Protein AF-0000000075338991 (afdb_homodimer)

pLDDT: mean 83.26, std 23.2, range [26.28, 98.94]

Foldseek 3Di:
DPPPPPPPPCLPDDWDAFPQPRDTADQWKAAPVGDIHHLVRQQVVCVVQQADPPPRHGGDNVRIGGDDDDGDDPPPPD/DPPPPPVPPCLPPDWDAFPQPRDTADQWKAALVGDIHHLVRQQVVCVVQQADPPPGHGGDNVRIGGDDDDGDDPPPPD

Sequence (156 aa):
VCESRNGAVVVGEVRFTCGICLDTMKEESSTKCGHVFCKSCIVDAIRLQGKCPTCRTRMSVRSIRRIFFPQLQPPASSVCESRNGAVVVGEVRFTCGICLDTMKEESSTKCGHVFCKSCIVDAIRLQGKCPTCRTRMSVRSIRRIFFPQLQPPASS

InterPro domains:
  IPR001841 Zinc finger, RING-type [PF13923] (18-55)
  IPR001841 Zinc finger, RING-type [PS50089] (18-56)
  IPR001841 Zinc finger, RING-type [SM00184] (18-55)
  IPR013083 Zinc finger, RING/FYVE/PHD-type [G3DSA:3.30.40.10] (9-74)
  IPR017907 Zinc finger, RING-type, conserved site [PS00518] (33-42)
  IPR049627 E3 ubiquitin-protein ligase complex SLX5-SLX8 subunit SLX8 [PTHR47094] (13-70)

Organism: Citrus sinensis (NCBI:txid2711)

Secondary structure (DSSP, 8-state):
---------------BB-TTT-SB--SEEE-TTS-EEEHHHHHHHHHHHSB-TTT--B--GGG-EE--PPPBPP----/---------------BB-TTT-SB--SEEE-TTS-EEEHHHHHHHHHHHSB-TTT--B--GGG-EE--PPPBPPP---

Nearest PDB structures (foldseek):
  7t92-assembly1_C  TM=9.887E-01  e=1.526E-05  Thermothelomyces thermophilus ATCC 42464
  6s53-assembly2_H  TM=9.258E-01  e=5.906E-06  Homo sapiens
  5din-ass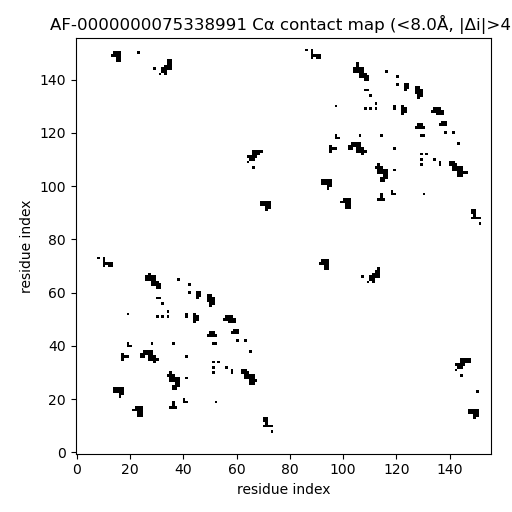embly1_A  TM=9.230E-01  e=7.763E-05  Homo sapiens
  5h7r-assembly1_D  TM=9.435E-01  e=1.429E-04  Homo sapiens
  8c6j-assembly1_u  TM=7.437E-01  e=1.432E-03  Homo sapiens

Structure (mmCIF, N/CA/C/O backbone):
data_AF-0000000075338991-model_v1
#
loop_
_entity.id
_entity.type
_entity.pdbx_description
1 polymer 'RING-type domain-containing protein'
#
loop_
_atom_site.group_PDB
_atom_site.id
_atom_site.type_symbol
_atom_site.label_atom_id
_atom_site.label_alt_id
_atom_site.label_comp_id
_atom_site.label_asym_id
_atom_site.label_entity_id
_atom_site.label_seq_id
_atom_site.pdbx_PDB_ins_code
_atom_site.Cartn_x
_atom_site.Cartn_y
_atom_site.Cartn_z
_atom_site.occupancy
_atom_site.B_iso_or_equiv
_atom_site.auth_seq_id
_atom_site.auth_comp_id
_atom_site.auth_asym_id
_atom_site.auth_atom_id
_atom_site.pdbx_PDB_model_num
ATOM 1 N N . VAL A 1 1 ? 42 10.758 11.266 1 26.56 1 VAL A N 1
ATOM 2 C CA . VAL A 1 1 ? 40.844 9.906 11 1 26.56 1 VAL A CA 1
ATOM 3 C C . VAL A 1 1 ? 39.562 10.719 11.125 1 26.56 1 VAL A C 1
ATOM 5 O O . VAL A 1 1 ? 39.281 11.266 12.188 1 26.56 1 VAL A O 1
ATOM 8 N N . CYS A 1 2 ? 39.062 11.383 10.086 1 27.31 2 CYS A N 1
ATOM 9 C CA . CYS A 1 2 ? 37.906 12.273 10.039 1 27.31 2 CYS A CA 1
ATOM 10 C C . CYS A 1 2 ? 36.656 11.562 10.531 1 27.31 2 CYS A C 1
ATOM 12 O O . CYS A 1 2 ? 36.344 10.453 10.102 1 27.31 2 CYS A O 1
ATOM 14 N N . GLU A 1 3 ? 36.281 11.617 11.828 1 26.28 3 GLU A N 1
ATOM 15 C CA . GLU A 1 3 ? 35.062 11.062 12.375 1 26.28 3 GLU A CA 1
ATOM 16 C C . GLU A 1 3 ? 33.844 11.469 11.547 1 26.28 3 GLU A C 1
ATOM 18 O O . GLU A 1 3 ? 33.562 12.664 11.398 1 26.28 3 GLU A O 1
ATOM 23 N N . SER A 1 4 ? 33.688 10.961 10.375 1 33.38 4 SER A N 1
ATOM 24 C CA . SER A 1 4 ? 32.469 11.227 9.617 1 33.38 4 SER A CA 1
ATOM 25 C C . SER A 1 4 ? 31.234 11.117 10.508 1 33.38 4 SER A C 1
ATOM 27 O O . SER A 1 4 ? 30.984 10.062 11.102 1 33.38 4 SER A O 1
ATOM 29 N N . ARG A 1 5 ? 30.906 12.156 11.227 1 30.27 5 ARG A N 1
ATOM 30 C CA . ARG A 1 5 ? 29.641 12.273 11.93 1 30.27 5 ARG A CA 1
ATOM 31 C C . ARG A 1 5 ? 28.5 11.703 11.094 1 30.27 5 ARG A C 1
ATOM 33 O O . ARG A 1 5 ? 28.328 12.062 9.93 1 30.27 5 ARG A O 1
ATOM 40 N N . ASN A 1 6 ? 28.375 10.367 10.977 1 34.28 6 ASN A N 1
ATOM 41 C CA . ASN A 1 6 ? 27.156 9.758 10.461 1 34.28 6 ASN A CA 1
ATOM 42 C C . ASN A 1 6 ? 25.922 10.586 10.805 1 34.28 6 ASN A C 1
ATOM 44 O O . ASN A 1 6 ? 25.438 10.539 11.938 1 34.28 6 ASN A O 1
ATOM 48 N N . GLY A 1 7 ? 25.906 11.852 10.586 1 34.59 7 GLY A N 1
ATOM 49 C CA . GLY A 1 7 ? 24.672 12.617 10.734 1 34.59 7 GLY A CA 1
ATOM 50 C C . GLY A 1 7 ? 23.438 11.836 10.359 1 34.59 7 GLY A C 1
ATOM 51 O O . GLY A 1 7 ? 23.328 11.344 9.234 1 34.59 7 GLY A O 1
ATOM 52 N N . ALA A 1 8 ? 22.984 11.008 11.188 1 39 8 ALA A N 1
ATOM 53 C CA . ALA A 1 8 ? 21.688 10.367 11.07 1 39 8 ALA A CA 1
ATOM 54 C C . ALA A 1 8 ? 20.672 11.281 10.375 1 39 8 ALA A C 1
ATOM 56 O O . ALA A 1 8 ? 20.344 12.344 10.898 1 39 8 ALA A O 1
ATOM 57 N N . VAL A 1 9 ? 20.875 11.625 9.125 1 40.5 9 VAL A N 1
ATOM 58 C CA . VAL A 1 9 ? 19.672 12.172 8.484 1 40.5 9 VAL A CA 1
ATOM 59 C C . VAL A 1 9 ? 18.422 11.516 9.07 1 40.5 9 VAL A C 1
ATOM 61 O O . VAL A 1 9 ? 18.266 10.297 8.977 1 40.5 9 VAL A O 1
ATOM 64 N N . VAL A 1 10 ? 18.047 11.852 10.242 1 43 10 VAL A N 1
ATOM 65 C CA . VAL A 1 10 ? 16.703 11.461 10.656 1 43 10 VAL A CA 1
ATOM 66 C C . VAL A 1 10 ? 15.75 11.562 9.469 1 43 10 VAL A C 1
ATOM 68 O O . VAL A 1 10 ? 15.5 12.648 8.953 1 43 10 VAL A O 1
ATOM 71 N N . VAL A 1 11 ? 15.93 10.789 8.477 1 49.5 11 VAL A N 1
ATOM 72 C CA . VAL A 1 11 ? 14.805 10.781 7.555 1 49.5 11 VAL A CA 1
ATOM 73 C C . VAL A 1 11 ? 13.492 10.805 8.336 1 49.5 11 VAL A C 1
ATOM 75 O O . VAL A 1 11 ? 13.25 9.94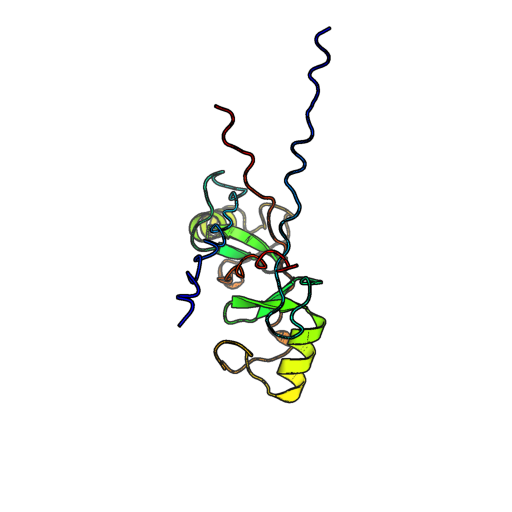5 9.188 1 49.5 11 VAL A O 1
ATOM 78 N N . GLY A 1 12 ? 13.078 11.953 8.75 1 55 12 GLY A N 1
ATOM 79 C CA . GLY A 1 12 ? 11.797 12.094 9.43 1 55 12 GLY A CA 1
ATOM 80 C C . GLY A 1 12 ? 10.742 11.125 8.922 1 55 12 GLY A C 1
ATOM 81 O O . GLY A 1 12 ? 10.812 10.672 7.777 1 55 12 GLY A O 1
ATOM 82 N N . GLU A 1 13 ? 10.266 10.273 9.82 1 64.69 13 GLU A N 1
ATOM 83 C CA . GLU A 1 13 ? 9.148 9.375 9.547 1 64.69 13 GLU A CA 1
ATOM 84 C C . GLU A 1 13 ? 7.98 10.117 8.906 1 64.69 13 GLU A C 1
ATOM 86 O O . GLU A 1 13 ? 7.555 11.156 9.406 1 64.69 13 GLU A O 1
ATOM 91 N N . VAL A 1 14 ? 7.809 9.914 7.676 1 71.56 14 VAL A N 1
ATOM 92 C CA . VAL A 1 14 ? 6.621 10.453 7.027 1 71.56 14 VAL A CA 1
ATOM 93 C C . VAL A 1 14 ? 5.367 9.852 7.656 1 71.56 14 VAL A C 1
ATOM 95 O O . VAL A 1 14 ? 5.289 8.641 7.867 1 71.56 14 VAL A O 1
ATOM 98 N N . ARG A 1 15 ? 4.598 10.781 8.164 1 80.44 15 ARG A N 1
ATOM 99 C CA . ARG A 1 15 ? 3.305 10.359 8.688 1 80.44 15 ARG A CA 1
ATOM 100 C C . ARG A 1 15 ? 2.17 10.812 7.77 1 80.44 15 ARG A C 1
ATOM 102 O O . ARG A 1 15 ? 2.201 11.914 7.227 1 80.44 15 ARG A O 1
ATOM 109 N N . PHE A 1 16 ? 1.33 9.828 7.664 1 89 16 PHE A N 1
ATOM 110 C CA . PHE A 1 16 ? 0.162 10.133 6.848 1 89 16 PHE A CA 1
ATOM 111 C C . PHE A 1 16 ? -1.09 10.242 7.711 1 89 16 PHE A C 1
ATOM 113 O O . PHE A 1 16 ? -1.159 9.648 8.789 1 89 16 PHE A O 1
ATOM 120 N N . THR A 1 17 ? -2.047 10.953 7.164 1 91 17 THR A N 1
ATOM 121 C CA . THR A 1 17 ? -3.34 11.078 7.828 1 91 17 THR A CA 1
ATOM 122 C C . THR A 1 17 ? -4.328 10.047 7.281 1 91 17 THR A C 1
ATOM 124 O O . THR A 1 17 ? -4.426 9.859 6.066 1 91 17 THR A O 1
ATOM 127 N N . CYS A 1 18 ? -4.988 9.352 8.195 1 95.69 18 CYS A N 1
ATOM 128 C CA . CYS A 1 18 ? -6.055 8.43 7.809 1 95.69 18 CYS A CA 1
ATOM 129 C C . CYS A 1 18 ? -7.305 9.195 7.391 1 95.69 18 CYS A C 1
ATOM 131 O O . CYS A 1 18 ? -7.789 10.055 8.125 1 95.69 18 CYS A O 1
ATOM 133 N N . GLY A 1 19 ? -7.883 8.828 6.293 1 95.88 19 GLY A N 1
ATOM 134 C CA . GLY A 1 19 ? -9.047 9.523 5.762 1 95.88 19 GLY A CA 1
ATOM 135 C C . GLY A 1 19 ? -10.328 9.211 6.52 1 95.88 19 GLY A C 1
ATOM 136 O O . GLY A 1 19 ? -11.375 9.789 6.242 1 95.88 19 GLY A O 1
ATOM 137 N N . ILE A 1 20 ? -10.25 8.32 7.453 1 97.19 20 ILE A N 1
ATOM 138 C CA . ILE A 1 20 ? -11.445 7.918 8.195 1 97.19 20 ILE A CA 1
ATOM 139 C C . ILE A 1 20 ? -11.414 8.531 9.594 1 97.19 20 ILE A C 1
ATOM 141 O O . ILE A 1 20 ? -12.336 9.25 9.984 1 97.19 20 ILE A O 1
ATOM 145 N N . CYS A 1 21 ? -10.375 8.328 10.32 1 97.12 21 CYS A N 1
ATOM 146 C CA . CYS A 1 21 ? -10.32 8.812 11.703 1 97.12 21 CYS A CA 1
ATOM 147 C C . CYS A 1 21 ? -9.641 10.172 11.773 1 97.12 21 CYS A C 1
ATOM 149 O O . CYS A 1 21 ? -9.711 10.852 12.797 1 97.12 21 CYS A O 1
ATOM 151 N N . LEU A 1 22 ? -8.938 10.562 10.805 1 94.19 22 LEU A N 1
ATOM 152 C CA . LEU A 1 22 ? -8.258 11.844 10.641 1 94.19 22 LEU A CA 1
ATOM 153 C C . LEU A 1 22 ? -7.102 11.977 11.625 1 94.19 22 LEU A C 1
ATOM 155 O O . LEU A 1 22 ? -6.652 13.086 11.922 1 94.19 22 LEU A O 1
ATOM 159 N N . ASP A 1 23 ? -6.594 10.859 12.094 1 94.75 23 ASP A N 1
ATOM 160 C CA . ASP A 1 23 ? -5.379 10.781 12.898 1 94.75 23 ASP A CA 1
ATOM 161 C C . ASP A 1 23 ? -4.211 10.242 12.07 1 94.75 23 ASP A C 1
ATOM 163 O O . ASP A 1 23 ? -4.371 9.922 10.891 1 94.75 23 ASP A O 1
ATOM 167 N N . THR A 1 24 ? -3.043 10.227 12.766 1 92.56 24 THR A N 1
ATOM 168 C CA . THR A 1 24 ? -1.893 9.57 12.156 1 92.56 24 THR A CA 1
ATOM 169 C C . THR A 1 24 ? -2.195 8.102 11.867 1 92.56 24 THR A C 1
ATOM 171 O O . THR A 1 24 ? -2.691 7.387 12.742 1 92.56 24 THR A O 1
ATOM 174 N N . MET A 1 25 ? -1.87 7.75 10.664 1 92.81 25 MET A N 1
ATOM 175 C CA . MET A 1 25 ? -2.211 6.398 10.227 1 92.81 25 MET A CA 1
ATOM 176 C C . MET A 1 25 ? -1.465 5.352 11.047 1 92.81 25 MET A C 1
ATOM 178 O O . MET A 1 25 ? -0.267 5.496 11.297 1 92.81 25 MET A O 1
ATOM 182 N N . LYS A 1 26 ? -2.172 4.383 11.43 1 96 26 LYS A N 1
ATOM 183 C CA . LYS A 1 26 ? -1.609 3.234 12.133 1 96 26 LYS A CA 1
ATOM 184 C C . LYS A 1 26 ? -1.864 1.938 11.375 1 96 26 LYS A C 1
ATOM 186 O O . LYS A 1 26 ? -2.945 1.744 10.812 1 96 26 LYS A O 1
ATOM 191 N N . GLU A 1 27 ? -0.848 1.147 11.43 1 97.25 27 GLU A N 1
ATOM 192 C CA . GLU A 1 27 ? -0.958 -0.123 10.719 1 97.25 27 GLU A CA 1
ATOM 193 C C . GLU A 1 27 ? -1.517 0.079 9.312 1 97.25 27 GLU A C 1
ATOM 195 O O . GLU A 1 27 ? -2.568 -0.467 8.969 1 97.25 27 GLU A O 1
ATOM 200 N N . GLU A 1 28 ? -0.805 0.782 8.469 1 96.88 28 GLU A N 1
ATOM 201 C CA . GLU A 1 28 ? -1.235 1.143 7.125 1 96.88 28 GLU A CA 1
ATOM 202 C C . GLU A 1 28 ? -1.713 -0.083 6.352 1 96.88 28 GLU A C 1
ATOM 204 O O . GLU A 1 28 ? -1.006 -1.091 6.277 1 96.88 28 GLU A O 1
ATOM 209 N N . SER A 1 29 ? -2.918 -0.013 5.863 1 98.69 29 SER A N 1
ATOM 210 C CA . SER A 1 29 ? -3.516 -1.138 5.152 1 98.69 29 SER A CA 1
ATOM 211 C C . SER A 1 29 ? -4.227 -0.676 3.887 1 98.69 29 SER A C 1
ATOM 213 O O . SER A 1 29 ? -4.902 0.356 3.889 1 98.69 29 SER A O 1
ATOM 215 N N . SER A 1 30 ? -4.023 -1.392 2.814 1 98.56 30 SER A N 1
ATOM 216 C CA . SER A 1 30 ? -4.625 -1.039 1.532 1 98.56 30 SER A CA 1
ATOM 217 C C . SER A 1 30 ? -5.84 -1.91 1.233 1 98.56 30 SER A C 1
ATOM 219 O O . SER A 1 30 ? -5.867 -3.09 1.593 1 98.56 30 SER A O 1
ATOM 221 N N . THR A 1 31 ? -6.715 -1.33 0.54 1 98.44 31 THR A N 1
ATOM 222 C CA . THR A 1 31 ? -7.836 -2.045 -0.059 1 98.44 31 THR A CA 1
ATOM 223 C C . THR A 1 31 ? -7.449 -2.619 -1.418 1 98.44 31 THR A C 1
ATOM 225 O O . THR A 1 31 ? -6.355 -2.352 -1.922 1 98.44 31 THR A O 1
ATOM 228 N N . LYS A 1 32 ? -8.359 -3.389 -1.979 1 97.81 32 LYS A N 1
ATOM 229 C CA . LYS A 1 32 ? -8.078 -3.971 -3.289 1 97.81 32 LYS A CA 1
ATOM 230 C C . LYS A 1 32 ? -7.98 -2.887 -4.359 1 97.81 32 LYS A C 1
ATOM 232 O O . LYS A 1 32 ? -7.273 -3.053 -5.355 1 97.81 32 LYS A O 1
ATOM 237 N N . CYS A 1 33 ? -8.672 -1.774 -4.121 1 98.12 33 CYS A N 1
ATOM 238 C CA . CYS A 1 33 ? -8.633 -0.665 -5.066 1 98.12 33 CYS A CA 1
ATOM 239 C C . CYS A 1 33 ? -7.387 0.192 -4.848 1 98.12 33 CYS A C 1
ATOM 241 O O . CYS A 1 33 ? -7.148 1.146 -5.59 1 98.12 33 CYS A O 1
ATOM 243 N N . GLY A 1 34 ? -6.645 -0.082 -3.818 1 98.38 34 GLY A N 1
ATOM 244 C CA . GLY A 1 34 ? -5.344 0.549 -3.645 1 98.38 34 GLY A CA 1
ATOM 245 C C . GLY A 1 34 ? -5.367 1.701 -2.658 1 98.38 34 GLY A C 1
ATOM 246 O O . GLY A 1 34 ? -4.324 2.275 -2.342 1 98.38 34 GLY A O 1
ATOM 247 N N . HIS A 1 35 ? -6.469 2.066 -2.111 1 98.12 35 HIS A N 1
ATOM 248 C CA . HIS A 1 35 ? -6.52 3.141 -1.127 1 98.12 35 HIS A CA 1
ATOM 249 C C . HIS A 1 35 ? -6.035 2.662 0.238 1 98.12 35 HIS A C 1
ATOM 251 O O . HIS A 1 35 ? -6.246 1.503 0.603 1 98.12 35 HIS A O 1
ATOM 257 N N . VAL A 1 36 ? -5.469 3.627 0.994 1 97.88 36 VAL A N 1
ATOM 258 C CA . VAL A 1 36 ? -4.781 3.221 2.217 1 97.88 36 VAL A CA 1
ATOM 259 C C . VAL A 1 36 ? -5.402 3.93 3.418 1 97.88 36 VAL A C 1
ATOM 261 O O . VAL A 1 36 ? -5.707 5.125 3.352 1 97.88 36 VAL A O 1
ATOM 264 N N . PHE A 1 37 ? -5.574 3.158 4.527 1 97.81 37 PHE A N 1
ATOM 265 C CA . PHE A 1 37 ? -6.152 3.6 5.793 1 97.81 37 PHE A CA 1
ATOM 266 C C . PHE A 1 37 ? -5.484 2.895 6.969 1 97.81 37 PHE A C 1
ATOM 268 O O . PHE A 1 37 ? -4.664 1.996 6.773 1 97.81 37 PHE A O 1
ATOM 275 N N . CYS A 1 38 ? -5.844 3.371 8.203 1 98.25 38 CYS A N 1
ATOM 276 C CA . CYS A 1 38 ? -5.59 2.486 9.336 1 98.25 38 CYS A CA 1
ATOM 277 C C . CYS A 1 38 ? -6.223 1.117 9.109 1 98.25 38 CYS A C 1
ATOM 279 O O . CYS A 1 38 ? -7.336 1.021 8.594 1 98.25 38 CYS A O 1
ATOM 281 N N . LYS A 1 39 ? -5.59 0.198 9.641 1 98.88 39 LYS A N 1
ATOM 282 C CA . LYS A 1 39 ? -6.188 -1.133 9.578 1 98.88 39 LYS A CA 1
ATOM 283 C C . LYS A 1 39 ? -7.543 -1.158 10.273 1 98.88 39 LYS A C 1
ATOM 285 O O . LYS A 1 39 ? -8.539 -1.601 9.695 1 98.88 39 LYS A O 1
ATOM 290 N N . SER A 1 40 ? -7.598 -0.664 11.469 1 98.81 40 SER A N 1
ATOM 291 C CA . SER A 1 40 ? -8.828 -0.747 12.25 1 98.81 40 SER A CA 1
ATOM 292 C C . SER A 1 40 ? -9.953 0.05 11.594 1 98.81 40 SER A C 1
ATOM 294 O O . SER A 1 40 ? -11.102 -0.394 11.562 1 98.81 40 SER A O 1
ATOM 296 N N . CYS A 1 41 ? -9.594 1.139 11.07 1 98.81 41 CYS A N 1
ATOM 297 C CA . CYS A 1 41 ? -10.594 1.988 10.43 1 98.81 41 CYS A CA 1
ATOM 298 C C . CYS A 1 41 ? -11.211 1.297 9.219 1 98.81 41 CYS A C 1
ATOM 300 O O . CYS A 1 41 ? -12.43 1.252 9.078 1 98.81 41 CYS A O 1
ATOM 302 N N . ILE A 1 42 ? -10.359 0.719 8.375 1 98.81 42 ILE A N 1
ATOM 303 C CA . ILE A 1 42 ? -10.875 0.185 7.125 1 98.81 42 ILE A CA 1
ATOM 304 C C . ILE A 1 42 ? -11.625 -1.116 7.387 1 98.81 42 ILE A C 1
ATOM 306 O O . ILE A 1 42 ? -12.633 -1.402 6.734 1 98.81 42 ILE A O 1
ATOM 310 N N . VAL A 1 43 ? -11.156 -1.826 8.281 1 98.94 43 VAL A N 1
ATOM 311 C CA . VAL A 1 43 ? -11.883 -3.041 8.641 1 98.94 43 VAL A CA 1
ATOM 312 C C . VAL A 1 43 ? -13.289 -2.684 9.109 1 98.94 43 VAL A C 1
ATOM 314 O O . VAL A 1 43 ? -14.273 -3.26 8.641 1 98.94 43 VAL A O 1
ATOM 317 N N . ASP A 1 44 ? -13.367 -1.727 9.969 1 98.88 44 ASP A N 1
ATOM 318 C CA . ASP A 1 44 ? -14.664 -1.314 10.492 1 98.88 44 ASP A CA 1
ATOM 319 C C . ASP A 1 44 ? -15.57 -0.779 9.383 1 98.88 44 ASP A C 1
ATOM 321 O O . ASP A 1 44 ? -16.75 -1.116 9.32 1 98.88 44 ASP A O 1
ATOM 325 N N . ALA A 1 45 ? -15.008 0.036 8.57 1 98.81 45 ALA A N 1
ATOM 326 C CA . ALA A 1 45 ? -15.781 0.631 7.48 1 98.81 45 ALA A CA 1
ATOM 327 C C . ALA A 1 45 ? -16.328 -0.443 6.547 1 98.81 45 ALA A C 1
ATOM 329 O O . ALA A 1 45 ? -17.5 -0.384 6.137 1 98.81 45 ALA A O 1
ATOM 330 N N . ILE A 1 46 ? -15.531 -1.428 6.207 1 98.69 46 ILE A N 1
ATOM 331 C CA . ILE A 1 46 ? -15.953 -2.467 5.273 1 98.69 46 ILE A CA 1
ATOM 332 C C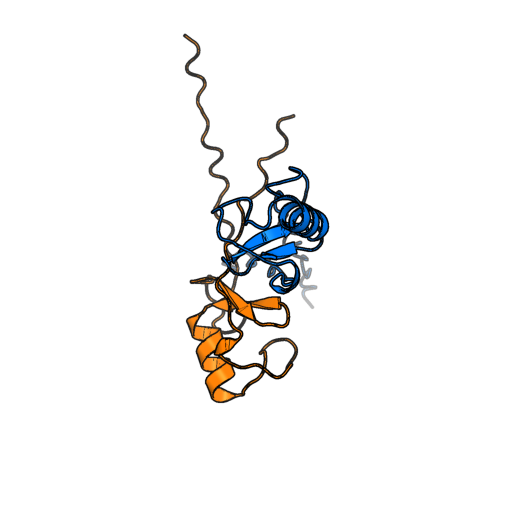 . ILE A 1 46 ? -17 -3.359 5.938 1 98.69 46 ILE A C 1
ATOM 334 O O . ILE A 1 46 ? -17.953 -3.801 5.289 1 98.69 46 ILE A O 1
ATOM 338 N N . ARG A 1 47 ? -16.75 -3.609 7.195 1 98.75 47 ARG A N 1
ATOM 339 C CA . ARG A 1 47 ? -17.75 -4.406 7.906 1 98.75 47 ARG A CA 1
ATOM 340 C C . ARG A 1 47 ? -19.109 -3.723 7.895 1 98.75 47 ARG A C 1
ATOM 342 O O . ARG A 1 47 ? -20.141 -4.387 7.777 1 98.75 47 ARG A O 1
ATOM 349 N N . LEU A 1 48 ? -19.109 -2.449 7.973 1 98.56 48 LEU A N 1
ATOM 350 C CA . LEU A 1 48 ? -20.344 -1.681 8.062 1 98.56 48 LEU A CA 1
ATOM 351 C C . LEU A 1 48 ? -20.953 -1.467 6.684 1 98.56 48 LEU A C 1
ATOM 353 O O . LEU A 1 48 ? -22.172 -1.608 6.512 1 98.56 48 LEU A O 1
ATOM 357 N N . GLN A 1 49 ? -20.172 -1.148 5.652 1 98.25 49 GLN A N 1
ATOM 358 C CA . GLN A 1 49 ? -20.719 -0.659 4.395 1 98.25 49 GLN A CA 1
ATOM 359 C C . GLN A 1 49 ? -20.344 -1.573 3.232 1 98.25 49 GLN A C 1
ATOM 361 O O . GLN A 1 49 ? -20.938 -1.494 2.152 1 98.25 49 GLN A O 1
ATOM 366 N N . GLY A 1 50 ? -19.328 -2.4 3.377 1 98.56 50 GLY A N 1
ATOM 367 C CA . GLY A 1 50 ? -18.906 -3.314 2.328 1 98.56 50 GLY A CA 1
ATOM 368 C C . GLY A 1 50 ? -18.281 -2.609 1.134 1 98.56 50 GLY A C 1
ATOM 369 O O . GLY A 1 50 ? -18.312 -3.131 0.017 1 98.56 50 GLY A O 1
ATOM 370 N N . LYS A 1 51 ? -17.797 -1.271 1.326 1 98.81 51 LYS A N 1
ATOM 371 C CA . LYS A 1 51 ? -17.25 -0.474 0.233 1 98.81 51 LYS A CA 1
ATOM 372 C C . LYS A 1 51 ? -16.016 0.303 0.685 1 98.81 51 LYS A C 1
ATOM 374 O O . LYS A 1 51 ? -15.859 0.596 1.872 1 98.81 51 LYS A O 1
ATOM 379 N N . CYS A 1 52 ? -15.18 0.581 -0.28 1 98.56 52 CYS A N 1
ATOM 380 C CA . CYS A 1 52 ? -14.07 1.499 -0.019 1 98.56 52 CYS A CA 1
ATOM 381 C C . CYS A 1 52 ? -14.594 2.891 0.321 1 98.56 52 CYS A C 1
ATOM 383 O O . CYS A 1 52 ? -15.398 3.457 -0.42 1 98.56 52 CYS A O 1
ATOM 385 N N . PRO A 1 53 ? -14.07 3.479 1.379 1 98.38 53 PRO A N 1
ATOM 386 C CA . PRO A 1 53 ? -14.547 4.805 1.78 1 98.38 53 PRO A CA 1
ATOM 387 C C . PRO A 1 53 ? -14.25 5.879 0.736 1 98.38 53 PRO A C 1
ATOM 389 O O . PRO A 1 53 ? -14.953 6.891 0.666 1 98.38 53 PRO A O 1
ATOM 392 N N . THR A 1 54 ? -13.281 5.586 -0.107 1 97.25 54 THR A N 1
ATOM 393 C CA . THR A 1 54 ? -12.805 6.625 -1.014 1 97.25 54 THR A CA 1
ATOM 394 C C . THR A 1 54 ? -13.5 6.52 -2.369 1 97.25 54 THR A C 1
ATOM 396 O O . THR A 1 54 ? -14.047 7.5 -2.871 1 97.25 54 THR A O 1
ATOM 399 N N . CYS A 1 55 ? -13.57 5.34 -2.955 1 98.19 55 CYS A N 1
ATOM 400 C CA . CYS A 1 55 ? -14.047 5.215 -4.328 1 98.19 55 CYS A CA 1
ATOM 401 C C . CYS A 1 55 ? -15.344 4.414 -4.383 1 98.19 55 CYS A C 1
ATOM 403 O O . CYS A 1 55 ? -15.953 4.273 -5.449 1 98.19 55 CYS A O 1
ATOM 405 N N . ARG A 1 56 ? -15.719 3.799 -3.381 1 98.5 56 ARG A N 1
ATOM 406 C CA . ARG A 1 56 ? -17 3.109 -3.178 1 98.5 56 ARG A CA 1
ATOM 407 C C . ARG A 1 56 ? -17 1.764 -3.895 1 98.5 56 ARG A C 1
ATOM 409 O O . ARG A 1 56 ? -18.062 1.173 -4.098 1 98.5 56 ARG A O 1
ATOM 416 N N . THR A 1 57 ? -15.891 1.325 -4.328 1 98.44 57 THR A N 1
ATOM 417 C CA . THR A 1 57 ? -15.797 -0.022 -4.883 1 98.44 57 THR A CA 1
ATOM 418 C C . THR A 1 57 ? -16.141 -1.066 -3.822 1 98.44 57 THR A C 1
ATOM 420 O O . THR A 1 57 ? -15.703 -0.952 -2.672 1 98.44 57 THR A O 1
ATOM 423 N N . ARG A 1 58 ? -16.922 -2.076 -4.191 1 98.69 58 ARG A N 1
ATOM 424 C CA . ARG A 1 58 ? -17.25 -3.154 -3.264 1 98.69 58 ARG A CA 1
ATOM 425 C C . ARG A 1 58 ? -15.984 -3.887 -2.811 1 98.69 58 ARG A C 1
ATOM 427 O O . ARG A 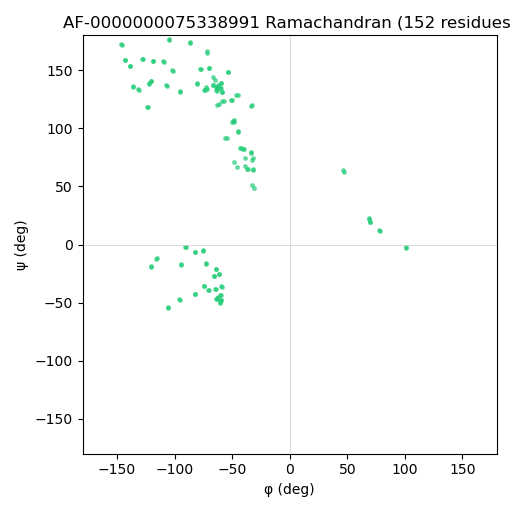1 58 ? -15.086 -4.145 -3.613 1 98.69 58 ARG A O 1
ATOM 434 N N . MET A 1 59 ? -15.961 -4.113 -1.49 1 97.38 59 MET A N 1
ATOM 435 C CA . MET A 1 59 ? -14.781 -4.75 -0.904 1 97.38 59 MET A CA 1
ATOM 436 C C . MET A 1 59 ? -15.18 -5.695 0.223 1 97.38 59 MET A C 1
ATOM 438 O O . MET A 1 59 ? -16.25 -5.555 0.807 1 97.38 59 MET A O 1
ATOM 442 N N . SER A 1 60 ? -14.281 -6.617 0.515 1 98.5 60 SER A N 1
ATOM 443 C CA . SER A 1 60 ? -14.375 -7.48 1.688 1 98.5 60 SER A CA 1
ATOM 444 C C . SER A 1 60 ? -13.18 -7.285 2.613 1 98.5 60 SER A C 1
ATOM 446 O O . SER A 1 60 ? -12.117 -6.84 2.178 1 98.5 60 SER A O 1
ATOM 448 N N . VAL A 1 61 ? -13.367 -7.641 3.838 1 98.75 61 VAL A N 1
ATOM 449 C CA . VAL A 1 61 ? -12.297 -7.52 4.812 1 98.75 61 VAL A CA 1
ATOM 450 C C . VAL A 1 61 ? -11.117 -8.398 4.398 1 98.75 61 VAL A C 1
ATOM 452 O O . VAL A 1 61 ? -9.953 -8.047 4.637 1 98.75 61 VAL A O 1
ATOM 455 N N . ARG A 1 62 ? -11.406 -9.422 3.643 1 98.31 62 ARG A N 1
ATOM 456 C CA . ARG A 1 62 ? -10.375 -10.375 3.242 1 98.31 62 ARG A CA 1
ATOM 457 C C . ARG A 1 62 ? -9.438 -9.766 2.203 1 98.31 62 ARG A C 1
ATOM 459 O O . ARG A 1 62 ? -8.344 -10.273 1.966 1 98.31 62 ARG A O 1
ATOM 466 N N . SER A 1 63 ? -9.836 -8.719 1.619 1 97.94 63 SER A N 1
ATOM 467 C CA . SER A 1 63 ? -9.047 -8.133 0.541 1 97.94 63 SER A CA 1
ATOM 468 C C . SER A 1 63 ? -8.062 -7.098 1.077 1 97.94 63 SER A C 1
ATOM 470 O O . SER A 1 63 ? -7.246 -6.562 0.325 1 97.94 63 SER A O 1
ATOM 472 N N . ILE A 1 64 ? -8.133 -6.902 2.373 1 98.62 64 ILE A N 1
ATOM 473 C CA . ILE A 1 64 ? -7.277 -5.891 2.982 1 98.62 64 ILE A CA 1
ATOM 474 C C . ILE A 1 64 ? -5.871 -6.453 3.184 1 98.62 64 ILE A C 1
ATOM 476 O O . ILE A 1 64 ? -5.711 -7.602 3.605 1 98.62 64 ILE A O 1
ATOM 480 N N . ARG A 1 65 ? -4.848 -5.527 2.865 1 98.5 65 ARG A N 1
ATOM 481 C CA . ARG A 1 65 ? -3.451 -5.922 3.014 1 98.5 65 ARG A CA 1
ATOM 482 C C . ARG A 1 65 ? -2.662 -4.859 3.771 1 98.5 65 ARG A C 1
ATOM 484 O O . ARG A 1 65 ? -2.801 -3.666 3.502 1 98.5 65 ARG A O 1
ATOM 491 N N . ARG A 1 66 ? -1.905 -5.414 4.703 1 98.44 66 ARG A N 1
ATOM 492 C CA . ARG A 1 66 ? -0.95 -4.512 5.336 1 98.44 66 ARG A CA 1
ATOM 493 C C . ARG A 1 66 ? 0.112 -4.051 4.344 1 98.44 66 ARG A C 1
ATOM 495 O O . ARG A 1 66 ? 0.603 -4.848 3.539 1 98.44 66 ARG A O 1
ATOM 502 N N . ILE A 1 67 ? 0.444 -2.748 4.398 1 97.81 67 ILE A N 1
ATOM 503 C CA . ILE A 1 67 ? 1.534 -2.262 3.562 1 97.81 67 ILE A CA 1
ATOM 504 C C . ILE A 1 67 ? 2.537 -1.492 4.418 1 97.81 67 ILE A C 1
ATOM 506 O O . ILE A 1 67 ? 2.213 -1.056 5.523 1 97.81 67 ILE A O 1
ATOM 510 N N . PHE A 1 68 ? 3.703 -1.407 3.834 1 94.12 68 PHE A N 1
ATOM 511 C CA . PHE A 1 68 ? 4.781 -0.72 4.535 1 9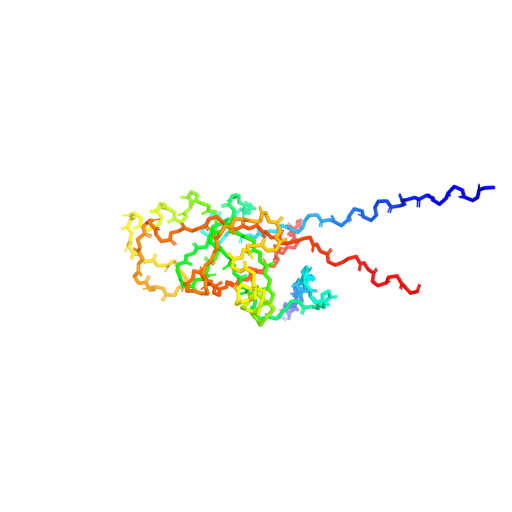4.12 68 PHE A CA 1
ATOM 512 C C . PHE A 1 68 ? 5.348 0.407 3.68 1 94.12 68 PHE A C 1
ATOM 514 O O . PHE A 1 68 ? 5.895 0.161 2.602 1 94.12 68 PHE A O 1
ATOM 521 N N . PHE A 1 69 ? 5.219 1.604 4.199 1 89.06 69 PHE A N 1
ATOM 522 C CA . PHE A 1 69 ? 5.738 2.752 3.467 1 89.06 69 PHE A CA 1
ATOM 523 C C . PHE A 1 69 ? 7.258 2.785 3.52 1 89.06 69 PHE A C 1
ATOM 525 O O . PHE A 1 69 ? 7.852 2.594 4.582 1 89.06 69 PHE A O 1
ATOM 532 N N . PRO A 1 70 ? 7.766 3.061 2.332 1 85.88 70 PRO A N 1
ATOM 533 C CA . PRO A 1 70 ? 9.227 3.139 2.326 1 85.88 70 PRO A CA 1
ATOM 534 C C . PRO A 1 70 ? 9.75 4.391 3.021 1 85.88 70 PRO A C 1
ATOM 536 O O . PRO A 1 70 ? 8.969 5.258 3.416 1 85.88 70 PRO A O 1
ATOM 539 N N . GLN A 1 71 ? 11.039 4.305 3.307 1 71.75 71 GLN A N 1
ATOM 540 C CA . GLN A 1 71 ? 11.688 5.48 3.877 1 71.75 71 GLN A CA 1
ATOM 541 C C . GLN A 1 71 ? 11.82 6.59 2.84 1 71.75 71 GLN A C 1
ATOM 543 O O . GLN A 1 71 ? 11.852 6.324 1.637 1 71.75 71 GLN A O 1
ATOM 548 N N . LEU A 1 72 ? 11.82 7.809 3.432 1 72.5 72 LEU A N 1
ATOM 549 C CA . LEU A 1 72 ? 11.984 8.969 2.557 1 72.5 72 LEU A CA 1
ATOM 550 C C . LEU A 1 72 ? 13.359 8.969 1.907 1 72.5 72 LEU A C 1
ATOM 552 O O . LEU A 1 72 ? 14.32 8.43 2.467 1 72.5 72 LEU A O 1
ATOM 556 N N . GLN A 1 73 ? 13.422 9.367 0.67 1 66.94 73 GLN A N 1
ATOM 557 C CA . GLN A 1 73 ? 14.703 9.516 -0.013 1 66.94 73 GLN A CA 1
ATOM 558 C C . GLN A 1 73 ? 15.617 10.469 0.738 1 66.94 73 GLN A C 1
ATOM 560 O O . GLN A 1 73 ? 15.203 11.562 1.124 1 66.94 73 GLN A O 1
ATOM 565 N N . PRO A 1 74 ? 16.859 10.016 1.123 1 62.66 74 PRO A N 1
ATOM 566 C CA . PRO A 1 74 ? 17.797 10.977 1.712 1 62.66 74 PRO A CA 1
ATOM 567 C C . PRO A 1 74 ? 18.125 12.133 0.772 1 62.66 74 PRO A C 1
ATOM 569 O O . PRO A 1 74 ? 18.047 11.984 -0.449 1 62.66 74 PRO A O 1
ATOM 572 N N . PRO A 1 75 ? 18.188 13.344 1.341 1 60.44 75 PRO A N 1
ATOM 573 C CA . PRO A 1 75 ? 18.578 14.453 0.463 1 60.44 75 PRO A CA 1
ATOM 574 C C . PRO A 1 75 ? 19.766 14.109 -0.421 1 60.44 75 PRO A C 1
ATOM 576 O O . PRO A 1 75 ? 20.641 13.336 -0.017 1 60.44 75 PRO A O 1
ATOM 579 N N . ALA A 1 76 ? 19.5 14.391 -1.772 1 56.78 76 ALA A N 1
ATOM 580 C CA . ALA A 1 76 ? 20.625 14.195 -2.686 1 56.78 76 ALA A CA 1
ATOM 581 C C . ALA A 1 76 ? 21.906 14.797 -2.115 1 56.78 76 ALA A C 1
ATOM 583 O O . ALA A 1 76 ? 21.891 15.906 -1.573 1 56.78 76 ALA A O 1
ATOM 584 N N . SER A 1 77 ? 22.672 13.852 -1.485 1 52.03 77 SER A N 1
ATOM 585 C CA . SER A 1 77 ? 23.953 14.484 -1.152 1 52.03 77 SER A CA 1
ATOM 586 C C . SER A 1 77 ? 24.562 15.188 -2.363 1 52.03 77 SER A C 1
ATOM 588 O O . SER A 1 77 ? 24.672 14.594 -3.439 1 52.03 77 SER A O 1
ATOM 590 N N . SER A 1 78 ? 24.531 16.516 -2.457 1 45.38 78 SER A N 1
ATOM 591 C CA . SER A 1 78 ? 25.328 17.234 -3.439 1 45.38 78 SER A CA 1
ATOM 592 C C . SER A 1 78 ? 26.766 16.734 -3.455 1 45.38 78 SER A C 1
ATOM 594 O O . SER A 1 78 ? 27.312 16.344 -2.418 1 45.38 78 SER A O 1
ATOM 596 N N . VAL B 1 1 ? -13.43 42.375 2.416 1 28.41 1 VAL B N 1
ATOM 597 C CA . VAL B 1 1 ? -13.414 41 1.879 1 28.41 1 VAL B CA 1
ATOM 598 C C . VAL B 1 1 ? -12.023 40.406 2.037 1 28.41 1 VAL B C 1
ATOM 600 O O . VAL B 1 1 ? -11.055 40.906 1.457 1 28.41 1 VAL B O 1
ATOM 603 N N . CYS B 1 2 ? -11.594 39.906 3.197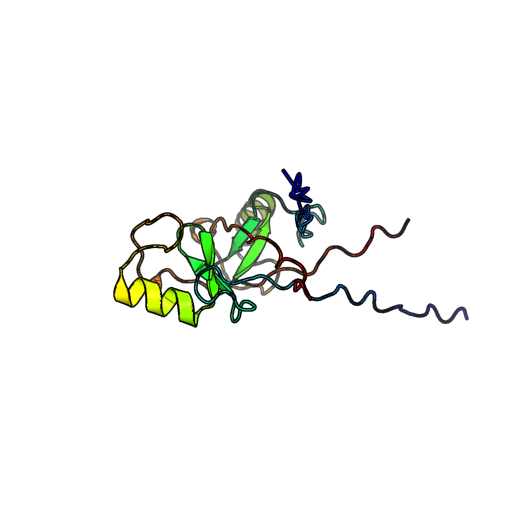 1 28.88 2 CYS B N 1
ATOM 604 C CA . CYS B 1 2 ? -10.273 39.375 3.529 1 28.88 2 CYS B CA 1
ATOM 605 C C . CYS B 1 2 ? -9.875 38.281 2.564 1 28.88 2 CYS B C 1
ATOM 607 O O . CYS B 1 2 ? -10.664 37.344 2.311 1 28.88 2 CYS B O 1
ATOM 609 N N . GLU B 1 3 ? -9.18 38.531 1.437 1 28.55 3 GLU B N 1
ATOM 610 C CA . GLU B 1 3 ? -8.625 37.531 0.541 1 28.55 3 GLU B CA 1
ATOM 611 C C . GLU B 1 3 ? -7.914 36.438 1.322 1 28.55 3 GLU B C 1
ATOM 613 O O . GLU B 1 3 ? -6.918 36.688 1.998 1 28.55 3 GLU B O 1
ATOM 618 N N . SER B 1 4 ? -8.641 35.688 2.068 1 35.22 4 SER B N 1
ATOM 619 C CA . SER B 1 4 ? -7.984 34.531 2.678 1 35.22 4 SER B CA 1
ATOM 620 C C . SER B 1 4 ? -7.055 33.812 1.689 1 35.22 4 SER B C 1
ATOM 622 O O . SER B 1 4 ? -7.484 33.406 0.61 1 35.22 4 SER B O 1
ATOM 624 N N . ARG B 1 5 ? -5.84 34.312 1.541 1 31.28 5 ARG B N 1
ATOM 625 C CA . ARG B 1 5 ? -4.766 33.625 0.829 1 31.28 5 ARG B CA 1
ATOM 626 C C . ARG B 1 5 ? -4.785 32.125 1.114 1 31.28 5 ARG B C 1
ATOM 628 O O . ARG B 1 5 ? -4.695 31.719 2.27 1 31.28 5 ARG B O 1
ATOM 635 N N . ASN B 1 6 ? -5.816 31.406 0.64 1 35.84 6 ASN B N 1
ATOM 636 C CA . ASN B 1 6 ? -5.699 29.953 0.605 1 35.84 6 ASN B CA 1
ATOM 637 C C . ASN B 1 6 ? -4.262 29.516 0.355 1 35.84 6 ASN B C 1
ATOM 639 O O . ASN B 1 6 ? -3.781 29.547 -0.779 1 35.84 6 ASN B O 1
ATOM 643 N N . GLY B 1 7 ? -3.318 30 1.086 1 35.59 7 GLY B N 1
ATOM 644 C CA . GLY B 1 7 ? -1.973 29.453 1.006 1 35.59 7 GLY B CA 1
ATOM 645 C C . GLY B 1 7 ? -1.95 27.953 0.737 1 35.59 7 GLY B C 1
ATOM 646 O O . GLY B 1 7 ? -2.52 27.172 1.501 1 35.59 7 GLY B O 1
ATOM 647 N N . ALA B 1 8 ? -2.131 27.562 -0.437 1 40.41 8 ALA B N 1
ATOM 648 C CA . ALA B 1 8 ? -1.906 26.188 -0.892 1 40.41 8 ALA B CA 1
ATOM 649 C C . ALA B 1 8 ? -0.767 25.531 -0.118 1 40.41 8 ALA B C 1
ATOM 651 O O . ALA B 1 8 ? 0.382 25.969 -0.2 1 40.41 8 ALA B O 1
ATOM 652 N N . VAL B 1 9 ? -0.898 25.312 1.172 1 41.81 9 VAL B N 1
ATOM 653 C CA . VAL B 1 9 ? 0.089 24.375 1.698 1 41.81 9 VAL B CA 1
ATOM 654 C C . VAL B 1 9 ? 0.433 23.328 0.633 1 41.81 9 VAL B C 1
ATOM 656 O O . VAL B 1 9 ? -0.438 22.578 0.181 1 41.81 9 VAL B O 1
ATOM 659 N N . VAL B 1 10 ? 1.157 23.719 -0.362 1 43.75 10 VAL B N 1
ATOM 660 C CA . VAL B 1 10 ? 1.74 22.672 -1.191 1 43.75 10 VAL B CA 1
ATOM 661 C C . VAL B 1 10 ? 2.143 21.484 -0.319 1 43.75 10 VAL B C 1
ATOM 663 O O . VAL B 1 10 ? 3.033 21.594 0.526 1 43.75 10 VAL B O 1
ATOM 666 N N . VAL B 1 11 ? 1.221 20.812 0.306 1 49.41 11 VAL B N 1
ATOM 667 C CA . VAL B 1 11 ? 1.718 19.562 0.857 1 49.41 11 VAL B CA 1
ATOM 668 C C . VAL B 1 11 ? 2.662 18.891 -0.141 1 49.41 11 VAL B C 1
ATOM 670 O O . VAL B 1 11 ? 2.283 18.625 -1.283 1 49.41 11 VAL B O 1
ATOM 673 N N . GLY B 1 12 ? 3.885 19.328 -0.152 1 54.78 12 GLY B N 1
ATOM 674 C CA . GLY B 1 12 ? 4.879 18.688 -1.006 1 54.78 12 GLY B CA 1
ATOM 675 C C . GLY B 1 12 ? 4.645 17.203 -1.188 1 54.78 12 GLY B C 1
ATOM 676 O O . GLY B 1 12 ? 4.027 16.547 -0.34 1 54.78 12 GLY B O 1
ATOM 677 N N . GLU B 1 13 ? 4.449 16.781 -2.449 1 64.19 13 GLU B N 1
ATOM 678 C CA . GLU B 1 13 ? 4.359 15.375 -2.818 1 64.19 13 GLU B CA 1
ATOM 679 C C . GLU B 1 13 ? 5.5 14.57 -2.207 1 64.19 13 GLU B C 1
ATOM 681 O O . GLU B 1 13 ? 6.668 14.953 -2.32 1 64.19 13 GLU B O 1
ATOM 686 N N . VAL B 1 14 ? 5.168 13.82 -1.26 1 71.38 14 VAL B N 1
ATOM 687 C CA . VAL B 1 14 ? 6.164 12.898 -0.726 1 71.38 14 VAL B CA 1
ATOM 688 C C . VAL B 1 14 ? 6.578 11.898 -1.806 1 71.38 14 VAL B C 1
ATOM 690 O O . VAL B 1 14 ? 5.73 11.336 -2.5 1 71.38 14 VAL B O 1
ATOM 693 N N . ARG B 1 15 ? 7.855 11.977 -2.057 1 80.12 15 ARG B N 1
ATOM 694 C CA . ARG B 1 15 ? 8.406 11 -2.986 1 80.12 15 ARG B CA 1
ATOM 695 C C . ARG B 1 15 ? 9.234 9.945 -2.25 1 80.12 15 ARG B C 1
ATOM 697 O O . ARG B 1 15 ? 9.969 10.273 -1.315 1 80.12 15 ARG B O 1
ATOM 704 N N . PHE B 1 16 ? 8.953 8.789 -2.73 1 88.75 16 PHE B N 1
ATOM 705 C CA . PHE B 1 16 ? 9.719 7.691 -2.146 1 88.75 16 PHE B CA 1
ATOM 706 C C . PHE B 1 16 ? 10.711 7.129 -3.154 1 88.75 16 PHE B C 1
ATOM 708 O O . PHE B 1 16 ? 10.5 7.23 -4.363 1 88.75 16 PHE B O 1
ATOM 715 N N . THR B 1 17 ? 11.742 6.477 -2.615 1 90.88 17 THR B N 1
ATOM 716 C CA . THR B 1 17 ? 12.734 5.809 -3.449 1 90.88 17 THR B CA 1
ATOM 717 C C . THR B 1 17 ? 12.391 4.332 -3.617 1 90.88 17 THR B C 1
ATOM 719 O O . THR B 1 17 ? 12.047 3.654 -2.645 1 90.88 17 THR B O 1
ATOM 722 N N . CYS B 1 18 ? 12.445 3.883 -4.848 1 95.56 18 CYS B N 1
ATOM 723 C CA . CYS B 1 18 ? 12.266 2.463 -5.129 1 95.56 18 CYS B CA 1
ATOM 724 C C . CYS B 1 18 ? 13.5 1.67 -4.727 1 95.56 18 CYS B C 1
ATOM 726 O O . CYS B 1 18 ? 14.617 2.008 -5.121 1 95.56 18 CYS B O 1
ATOM 728 N N . GLY B 1 19 ? 13.312 0.59 -4.043 1 95.75 19 GLY B N 1
ATOM 729 C CA . GLY B 1 19 ? 14.414 -0.218 -3.549 1 95.75 19 GLY B CA 1
ATOM 730 C C . GLY B 1 19 ? 15.086 -1.038 -4.637 1 95.75 19 GLY B C 1
ATOM 731 O O . GLY B 1 19 ? 16.094 -1.709 -4.383 1 95.75 19 GLY B O 1
ATOM 732 N N . ILE B 1 20 ? 14.555 -1.01 -5.824 1 97.06 20 ILE B N 1
ATOM 733 C CA . ILE B 1 20 ? 15.102 -1.815 -6.906 1 97.06 20 ILE B CA 1
ATOM 734 C C . ILE B 1 20 ? 15.867 -0.92 -7.879 1 97.06 20 ILE B C 1
ATOM 736 O O . ILE B 1 20 ? 17.047 -1.14 -8.133 1 97.06 20 ILE B O 1
ATOM 740 N N . CYS B 1 21 ? 15.25 0.098 -8.383 1 97.12 21 CYS B N 1
ATOM 741 C CA . CYS B 1 21 ? 15.891 0.942 -9.391 1 97.12 21 CYS B CA 1
ATOM 742 C C . CYS B 1 21 ? 16.562 2.143 -8.734 1 97.12 21 CYS B C 1
ATOM 744 O O . CYS B 1 21 ? 17.359 2.838 -9.375 1 97.12 21 CYS B O 1
ATOM 746 N N . LEU B 1 22 ? 16.25 2.461 -7.559 1 94.25 22 LEU B N 1
ATOM 747 C CA . LEU B 1 22 ? 16.828 3.518 -6.73 1 94.25 22 LEU B CA 1
ATOM 748 C C . LEU B 1 22 ? 16.453 4.895 -7.277 1 94.25 22 LEU B C 1
ATOM 750 O O . LEU B 1 22 ? 17.125 5.887 -6.969 1 94.25 22 LEU B O 1
ATOM 754 N N . ASP B 1 23 ? 15.383 4.949 -8.047 1 94.81 23 ASP B N 1
ATOM 755 C CA . ASP B 1 23 ? 14.781 6.199 -8.5 1 94.81 23 ASP B CA 1
ATOM 756 C C . ASP B 1 23 ? 13.5 6.508 -7.734 1 94.81 23 ASP B C 1
ATOM 758 O O . ASP B 1 23 ? 13.102 5.742 -6.852 1 94.81 23 ASP B O 1
ATOM 762 N N . THR B 1 24 ? 12.961 7.707 -8.078 1 92.44 24 THR B N 1
ATOM 763 C CA . THR B 1 24 ? 11.641 8.039 -7.551 1 92.44 24 THR B CA 1
ATOM 764 C C . THR B 1 24 ? 10.609 6.996 -7.984 1 92.44 24 THR B C 1
ATOM 766 O O . THR B 1 24 ? 10.531 6.641 -9.164 1 92.44 24 THR B O 1
ATOM 769 N N . MET B 1 25 ? 9.883 6.578 -6.996 1 92.88 25 MET B N 1
ATOM 770 C CA . MET B 1 25 ? 8.93 5.5 -7.246 1 92.88 25 MET B CA 1
ATOM 771 C C . MET B 1 25 ? 7.863 5.934 -8.242 1 92.88 25 MET B C 1
ATOM 773 O O . MET B 1 25 ? 7.332 7.043 -8.148 1 92.88 25 MET B O 1
ATOM 777 N N . LYS B 1 26 ? 7.605 5.086 -9.148 1 95.94 26 LYS B N 1
ATOM 778 C CA . LYS B 1 26 ? 6.539 5.285 -10.125 1 95.94 26 LYS B CA 1
ATOM 779 C C . LYS B 1 26 ? 5.512 4.16 -10.055 1 95.94 26 LYS B C 1
ATOM 781 O O . LYS B 1 26 ? 5.871 2.992 -9.891 1 95.94 26 LYS B O 1
ATOM 786 N N . GLU B 1 27 ? 4.309 4.598 -10.195 1 97.25 27 GLU B N 1
ATOM 787 C CA . GLU B 1 27 ? 3.227 3.621 -10.125 1 97.25 27 GLU B CA 1
ATOM 788 C C . GLU B 1 27 ? 3.4 2.691 -8.922 1 97.25 27 GLU B C 1
ATOM 790 O O . GLU B 1 27 ? 3.508 1.475 -9.086 1 97.25 27 GLU B O 1
ATOM 795 N N . GLU B 1 28 ? 3.369 3.217 -7.73 1 96.88 28 GLU B N 1
ATOM 796 C CA . GLU B 1 28 ? 3.609 2.484 -6.492 1 96.88 28 GLU B CA 1
ATOM 797 C C . GLU B 1 28 ? 2.762 1.218 -6.426 1 96.88 28 GLU B C 1
ATOM 799 O O . GLU B 1 28 ? 1.546 1.268 -6.617 1 96.88 28 GLU B O 1
ATOM 804 N N . SER B 1 29 ? 3.41 0.115 -6.238 1 98.69 29 SER B N 1
ATOM 805 C CA . SER B 1 29 ? 2.729 -1.174 -6.211 1 98.69 29 SER B CA 1
ATOM 806 C C . SER B 1 29 ? 3.23 -2.043 -5.062 1 98.69 29 SER B C 1
ATOM 808 O O . SER B 1 29 ? 4.43 -2.084 -4.789 1 98.69 29 SER B O 1
ATOM 810 N N . SER B 1 30 ? 2.322 -2.668 -4.379 1 98.56 30 SER B N 1
ATOM 811 C CA . SER B 1 30 ? 2.672 -3.51 -3.238 1 98.56 30 SER B CA 1
ATOM 812 C C . SER B 1 30 ? 2.639 -4.988 -3.613 1 98.56 30 SER B C 1
ATOM 814 O O . SER B 1 30 ? 1.812 -5.41 -4.422 1 98.56 30 SER B O 1
ATOM 816 N N . THR B 1 31 ? 3.455 -5.688 -2.955 1 98.44 31 THR B N 1
ATOM 817 C CA . THR B 1 31 ? 3.424 -7.145 -2.979 1 98.44 31 THR B CA 1
ATOM 818 C C . THR B 1 31 ? 2.457 -7.684 -1.927 1 98.44 31 THR B C 1
ATOM 820 O O . THR B 1 31 ? 1.925 -6.918 -1.117 1 98.44 31 THR B O 1
ATOM 823 N N . LYS B 1 32 ? 2.258 -8.977 -1.954 1 97.88 32 LYS B N 1
ATOM 824 C CA . LYS B 1 32 ? 1.354 -9.578 -0.98 1 97.88 32 LYS B CA 1
ATOM 825 C C . LYS B 1 32 ? 1.907 -9.453 0.437 1 97.88 32 LYS B C 1
ATOM 827 O O . LYS B 1 32 ? 1.144 -9.391 1.403 1 97.88 32 LYS B O 1
ATOM 832 N N . CYS B 1 33 ? 3.227 -9.375 0.532 1 98.12 33 CYS B N 1
ATOM 833 C CA . CYS B 1 33 ? 3.863 -9.227 1.836 1 98.12 33 CYS B CA 1
ATOM 834 C C . CYS B 1 33 ? 3.85 -7.766 2.287 1 98.12 33 CYS B C 1
ATOM 836 O O . CYS B 1 33 ? 4.285 -7.453 3.395 1 98.12 33 CYS B O 1
ATOM 838 N N . GLY B 1 34 ? 3.428 -6.898 1.43 1 98.38 34 GLY B N 1
ATOM 839 C CA . GLY B 1 34 ? 3.195 -5.52 1.834 1 98.38 34 GLY B CA 1
ATOM 840 C C . GLY B 1 34 ? 4.324 -4.586 1.44 1 98.38 34 GLY B C 1
ATOM 841 O O . GLY B 1 34 ? 4.23 -3.375 1.646 1 98.38 34 GLY B O 1
ATOM 842 N N . HIS B 1 35 ? 5.371 -5.023 0.846 1 98.06 35 HIS B N 1
ATOM 843 C CA . HIS B 1 35 ? 6.453 -4.148 0.413 1 98.06 35 HIS B CA 1
ATOM 844 C C . HIS B 1 35 ? 6.09 -3.422 -0.877 1 98.06 35 HIS B C 1
ATOM 846 O O . HIS B 1 35 ? 5.395 -3.975 -1.731 1 98.06 35 HIS B O 1
ATOM 852 N N . VAL B 1 36 ? 6.684 -2.215 -1.008 1 97.88 36 VAL B N 1
ATOM 853 C CA . VAL B 1 36 ? 6.23 -1.356 -2.098 1 97.88 36 VAL B CA 1
ATOM 854 C C . VAL B 1 36 ? 7.41 -1.001 -3 1 97.88 36 VAL B C 1
ATOM 856 O O . VAL B 1 36 ? 8.508 -0.709 -2.514 1 97.88 36 VAL B O 1
ATOM 859 N N . PHE B 1 37 ? 7.148 -1.012 -4.348 1 97.75 37 PHE B N 1
ATOM 860 C CA . PHE B 1 37 ? 8.109 -0.722 -5.406 1 97.75 37 PHE B CA 1
ATOM 861 C C . PHE B 1 37 ? 7.422 -0.042 -6.586 1 97.75 37 PHE B C 1
ATOM 863 O O . PHE B 1 37 ? 6.199 0.092 -6.605 1 97.75 37 PHE B O 1
ATOM 870 N N . CYS B 1 38 ? 8.289 0.415 -7.547 1 98.19 38 CYS B N 1
ATOM 871 C CA . CYS B 1 38 ? 7.699 0.674 -8.859 1 98.19 38 CYS B CA 1
ATOM 872 C C . CYS B 1 38 ? 6.953 -0.552 -9.375 1 98.19 38 CYS B C 1
ATOM 874 O O . CYS B 1 38 ? 7.418 -1.681 -9.203 1 98.19 38 CYS B O 1
ATOM 876 N N . LYS B 1 39 ? 5.977 -0.272 -10.078 1 98.88 39 LYS B N 1
ATOM 877 C CA . LYS B 1 39 ? 5.277 -1.386 -10.711 1 98.88 39 LYS B CA 1
ATOM 878 C C . LYS B 1 39 ? 6.203 -2.162 -11.641 1 98.88 39 LYS B C 1
ATOM 880 O O . LYS B 1 39 ? 6.312 -3.385 -11.539 1 98.88 39 LYS B O 1
ATOM 885 N N . SER B 1 40 ? 6.887 -1.465 -12.5 1 98.81 40 SER B N 1
ATOM 886 C CA . SER B 1 40 ? 7.711 -2.141 -13.492 1 98.81 40 SER B CA 1
ATOM 887 C C . SER B 1 40 ? 8.852 -2.914 -12.836 1 98.81 40 SER B C 1
ATOM 889 O O . SER B 1 40 ? 9.172 -4.031 -13.25 1 98.81 40 SER B O 1
ATOM 891 N N . CYS B 1 41 ? 9.383 -2.342 -11.852 1 98.75 41 CYS B N 1
ATOM 892 C CA . CYS B 1 41 ? 10.484 -2.99 -11.164 1 98.75 41 CYS B CA 1
ATOM 893 C C . CYS B 1 41 ? 10.039 -4.301 -10.523 1 98.75 41 CYS B C 1
ATOM 895 O O . CYS B 1 41 ? 10.695 -5.332 -10.695 1 98.75 41 CYS B O 1
ATOM 897 N N . ILE B 1 42 ? 8.906 -4.262 -9.828 1 98.81 42 ILE B N 1
ATOM 898 C CA . ILE B 1 42 ? 8.516 -5.441 -9.055 1 98.81 42 ILE B CA 1
ATOM 899 C C . ILE B 1 42 ? 8 -6.523 -10 1 98.81 42 ILE B C 1
ATOM 901 O O . ILE B 1 42 ? 8.219 -7.715 -9.773 1 98.81 42 ILE B O 1
ATOM 905 N N . VAL B 1 43 ? 7.367 -6.117 -10.984 1 98.94 43 VAL B N 1
ATOM 906 C CA . VAL B 1 43 ? 6.922 -7.094 -11.977 1 98.94 43 VAL B CA 1
ATOM 907 C C . VAL B 1 43 ? 8.125 -7.828 -12.555 1 98.94 43 VAL B C 1
ATOM 909 O O . VAL B 1 43 ? 8.148 -9.062 -12.602 1 98.94 43 VAL B O 1
ATOM 912 N N . ASP B 1 44 ? 9.102 -7.098 -12.93 1 98.88 44 ASP B N 1
ATOM 913 C CA . ASP B 1 44 ? 10.305 -7.695 -13.523 1 98.88 44 ASP B CA 1
ATOM 914 C C . ASP B 1 44 ? 11.008 -8.609 -12.523 1 98.88 44 ASP B C 1
ATOM 916 O O . ASP B 1 44 ? 11.43 -9.711 -12.875 1 98.88 44 ASP B O 1
ATOM 920 N N . ALA B 1 45 ? 11.141 -8.117 -11.336 1 98.81 45 ALA B N 1
ATOM 921 C CA . ALA B 1 45 ? 11.812 -8.898 -10.297 1 98.81 45 ALA B CA 1
ATOM 922 C C . ALA B 1 45 ? 11.094 -10.219 -10.047 1 98.81 45 ALA B C 1
ATOM 924 O O . ALA B 1 45 ? 11.734 -11.266 -9.922 1 98.81 45 ALA B O 1
ATOM 925 N N . ILE B 1 46 ? 9.781 -10.219 -9.984 1 98.69 46 ILE B N 1
ATOM 926 C CA . ILE B 1 46 ? 9.016 -11.422 -9.688 1 98.69 46 ILE B CA 1
ATOM 927 C C . ILE B 1 46 ? 9.07 -12.375 -10.883 1 98.69 46 ILE B C 1
ATOM 929 O O . ILE B 1 46 ? 9.133 -13.594 -10.703 1 98.69 46 ILE B O 1
ATOM 933 N N . ARG B 1 47 ? 9 -11.758 -12.039 1 98.75 47 ARG B N 1
ATOM 934 C CA . ARG B 1 47 ? 9.117 -12.609 -13.227 1 98.75 47 ARG B CA 1
ATOM 935 C C . ARG B 1 47 ? 10.445 -13.359 -13.234 1 98.75 47 ARG B C 1
ATOM 937 O O . ARG B 1 47 ? 10.508 -14.516 -13.641 1 98.75 47 ARG B O 1
ATOM 944 N N . LEU B 1 48 ? 11.453 -12.742 -12.781 1 98.56 48 LEU B N 1
ATOM 945 C CA . LEU B 1 48 ? 12.797 -13.305 -12.82 1 98.56 48 LEU B CA 1
ATOM 946 C C . LEU B 1 48 ? 13.023 -14.258 -11.648 1 98.56 48 LEU B C 1
ATOM 948 O O . LEU B 1 48 ? 13.586 -15.344 -11.82 1 98.56 48 LEU B O 1
ATOM 952 N N . GLN B 1 49 ? 12.586 -13.922 -10.414 1 98.31 49 GLN B N 1
ATOM 953 C CA . GLN B 1 49 ? 13.023 -14.648 -9.227 1 98.31 49 GLN B CA 1
ATOM 954 C C . GLN B 1 49 ? 11.828 -15.266 -8.492 1 98.31 49 GLN B C 1
ATOM 956 O O . GLN B 1 49 ? 12.008 -16.141 -7.648 1 98.31 49 GLN B O 1
ATOM 961 N N . GLY B 1 50 ? 10.617 -14.789 -8.742 1 98.56 50 GLY B N 1
ATOM 962 C CA . GLY B 1 50 ? 9.43 -15.336 -8.102 1 98.56 50 GLY B CA 1
ATOM 963 C C . GLY B 1 50 ? 9.359 -15.023 -6.621 1 98.56 50 GLY B C 1
ATOM 964 O O . GLY B 1 50 ? 8.719 -15.758 -5.859 1 98.56 50 GLY B O 1
ATOM 965 N N . LYS B 1 51 ? 10.156 -13.945 -6.129 1 98.81 51 LYS B N 1
ATOM 966 C CA . LYS B 1 51 ? 10.211 -13.609 -4.711 1 98.81 51 LYS B CA 1
ATOM 967 C C . LYS B 1 51 ? 10.195 -12.094 -4.508 1 98.81 51 LYS B C 1
ATOM 969 O O . LYS B 1 51 ? 10.594 -11.336 -5.398 1 98.81 51 LYS B O 1
ATOM 974 N N . CYS B 1 52 ? 9.703 -11.711 -3.348 1 98.56 52 CYS B N 1
ATOM 975 C CA . CYS B 1 52 ? 9.836 -10.312 -2.947 1 98.56 52 CYS B CA 1
ATOM 976 C C . CYS B 1 52 ? 11.297 -9.93 -2.785 1 98.56 52 CYS B C 1
ATOM 978 O O . CYS B 1 52 ? 12.047 -10.609 -2.08 1 98.56 52 CYS B O 1
ATOM 980 N N . PRO B 1 53 ? 11.695 -8.805 -3.359 1 98.38 53 PRO B N 1
ATOM 981 C CA . PRO B 1 53 ? 13.094 -8.383 -3.268 1 98.38 53 PRO B CA 1
ATOM 982 C C . PRO B 1 53 ? 13.531 -8.086 -1.836 1 98.38 53 PRO B C 1
ATOM 984 O O . PRO B 1 53 ? 14.711 -8.195 -1.512 1 98.38 53 PRO B O 1
ATOM 987 N N . THR B 1 54 ? 12.555 -7.824 -0.99 1 97.19 54 THR B N 1
ATOM 988 C CA . THR B 1 54 ? 12.891 -7.348 0.347 1 97.19 54 THR B CA 1
ATOM 989 C C . THR B 1 54 ? 12.906 -8.508 1.343 1 97.19 54 THR B C 1
ATOM 991 O O . THR B 1 54 ? 13.891 -8.695 2.062 1 97.19 54 THR B O 1
ATOM 994 N N . CYS B 1 55 ? 11.914 -9.359 1.354 1 98.19 55 CYS B N 1
ATOM 995 C CA . CYS B 1 55 ? 11.789 -10.359 2.406 1 98.19 55 CYS B CA 1
ATOM 996 C C . CYS B 1 55 ? 11.914 -11.766 1.834 1 98.19 55 CYS B C 1
ATOM 998 O O . CYS B 1 55 ? 11.922 -12.75 2.58 1 98.19 55 CYS B O 1
ATOM 1000 N N . ARG B 1 56 ? 11.867 -11.938 0.6 1 98.5 56 ARG B N 1
ATOM 1001 C CA . ARG B 1 56 ? 12.117 -13.172 -0.146 1 98.5 56 ARG B CA 1
ATOM 1002 C C . ARG B 1 56 ? 10.922 -14.109 -0.079 1 98.5 56 ARG B C 1
ATOM 1004 O O . ARG B 1 56 ? 11.031 -15.297 -0.387 1 98.5 56 ARG B O 1
ATOM 1011 N N . THR B 1 57 ? 9.828 -13.641 0.377 1 98.44 57 THR B N 1
ATOM 1012 C CA . THR B 1 57 ? 8.602 -14.43 0.325 1 98.44 57 THR B CA 1
ATOM 1013 C C . THR B 1 57 ? 8.211 -14.734 -1.119 1 98.44 57 THR B C 1
ATOM 1015 O O . THR B 1 57 ? 8.305 -13.867 -1.987 1 98.44 57 THR B O 1
ATOM 1018 N N . ARG B 1 58 ? 7.816 -15.953 -1.402 1 98.69 58 ARG B N 1
ATOM 1019 C CA . ARG B 1 58 ? 7.367 -16.328 -2.74 1 98.69 58 ARG B CA 1
ATOM 1020 C C . ARG B 1 58 ? 6.16 -15.492 -3.162 1 98.69 58 ARG B C 1
ATOM 1022 O O . ARG B 1 58 ? 5.258 -15.25 -2.361 1 98.69 58 ARG B O 1
ATOM 1029 N N . MET B 1 59 ? 6.254 -15.023 -4.402 1 97.44 59 MET B N 1
ATOM 1030 C CA . MET B 1 59 ? 5.203 -14.156 -4.922 1 97.44 59 MET B CA 1
ATOM 1031 C C . MET B 1 59 ? 4.938 -14.438 -6.398 1 97.44 59 MET B C 1
ATOM 1033 O O . MET B 1 59 ? 5.809 -14.953 -7.098 1 97.44 59 MET B O 1
ATOM 1037 N N . SER B 1 60 ? 3.758 -14.055 -6.84 1 98.5 60 SER B N 1
ATOM 1038 C CA . SER B 1 60 ? 3.393 -14.039 -8.25 1 98.5 60 SER B CA 1
ATOM 1039 C C . SER B 1 60 ? 3.045 -12.625 -8.719 1 98.5 60 SER B C 1
ATOM 1041 O O . SER B 1 60 ? 2.67 -11.773 -7.906 1 98.5 60 SER B O 1
ATOM 1043 N N . VAL B 1 61 ? 3.146 -12.438 -9.984 1 98.75 61 VAL B N 1
ATOM 1044 C CA . VAL B 1 61 ? 2.824 -11.133 -10.555 1 98.75 61 VAL B CA 1
ATOM 1045 C C . VAL B 1 61 ? 1.359 -10.797 -10.289 1 98.75 61 VAL B C 1
ATOM 1047 O O . VAL B 1 61 ? 1.009 -9.633 -10.086 1 98.75 61 VAL B O 1
ATOM 1050 N N . ARG B 1 62 ? 0.567 -11.836 -10.109 1 98.31 62 ARG B N 1
ATOM 1051 C CA . ARG B 1 62 ? -0.866 -11.641 -9.914 1 98.31 62 ARG B CA 1
ATOM 1052 C C . ARG B 1 62 ? -1.157 -11.062 -8.539 1 98.31 62 ARG B C 1
ATOM 1054 O O . ARG B 1 62 ? -2.246 -10.531 -8.297 1 98.31 62 ARG B O 1
ATOM 1061 N N . SER B 1 63 ? -0.241 -11.133 -7.68 1 97.94 63 SER B N 1
ATOM 1062 C CA . SER B 1 63 ? -0.473 -10.695 -6.309 1 97.94 63 SER B CA 1
ATOM 1063 C C . SER B 1 63 ? -0.126 -9.219 -6.129 1 97.94 63 SER B C 1
ATOM 1065 O O . SER B 1 63 ? -0.352 -8.648 -5.062 1 97.94 63 SER B O 1
ATOM 1067 N N . ILE B 1 64 ? 0.342 -8.648 -7.207 1 98.62 64 ILE B N 1
ATOM 1068 C CA . ILE B 1 64 ? 0.765 -7.25 -7.133 1 98.62 64 ILE B CA 1
ATOM 1069 C C . ILE B 1 64 ? -0.454 -6.336 -7.227 1 98.62 64 ILE B C 1
ATOM 1071 O O . ILE B 1 64 ? -1.352 -6.566 -8.039 1 98.62 64 ILE B O 1
ATOM 1075 N N . ARG B 1 65 ? -0.404 -5.254 -6.32 1 98.44 65 ARG B N 1
ATOM 1076 C CA . ARG B 1 65 ? -1.499 -4.289 -6.293 1 98.44 65 ARG B CA 1
ATOM 1077 C C . ARG B 1 65 ? -0.971 -2.859 -6.344 1 98.44 65 ARG B C 1
ATOM 1079 O O . ARG B 1 65 ? -0.027 -2.516 -5.633 1 98.44 65 ARG B O 1
ATOM 1086 N N . ARG B 1 66 ? -1.636 -2.148 -7.238 1 98.44 66 ARG B N 1
ATOM 1087 C CA . ARG B 1 66 ? -1.354 -0.718 -7.211 1 98.44 66 ARG B CA 1
ATOM 1088 C C . ARG B 1 66 ? -1.844 -0.086 -5.914 1 98.44 66 ARG B C 1
ATOM 1090 O O . ARG B 1 66 ? -2.934 -0.407 -5.434 1 98.44 66 ARG B O 1
ATOM 1097 N N . ILE B 1 67 ? -1.007 0.804 -5.34 1 97.81 67 ILE B N 1
ATOM 1098 C CA . ILE B 1 67 ? -1.459 1.532 -4.156 1 97.81 67 ILE B CA 1
ATOM 1099 C C . ILE B 1 67 ? -1.262 3.031 -4.367 1 97.81 67 ILE B C 1
ATOM 1101 O O . ILE B 1 67 ? -0.485 3.445 -5.234 1 97.81 67 ILE B O 1
ATOM 1105 N N . PHE B 1 68 ? -2.004 3.723 -3.574 1 94.19 68 PHE B N 1
ATOM 1106 C CA . PHE B 1 68 ? -1.949 5.176 -3.664 1 94.19 68 PHE B CA 1
ATOM 1107 C C . PHE B 1 68 ? -1.587 5.789 -2.318 1 94.19 68 PHE B C 1
ATOM 1109 O O . PHE B 1 68 ? -2.328 5.645 -1.344 1 94.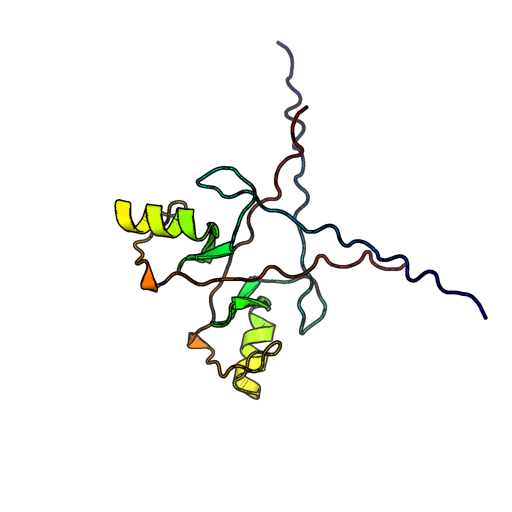19 68 PHE B O 1
ATOM 1116 N N . PHE B 1 69 ? -0.457 6.477 -2.318 1 89 69 PHE B N 1
ATOM 1117 C CA . PHE B 1 69 ? -0.019 7.109 -1.079 1 89 69 PHE B CA 1
ATOM 1118 C C . PHE B 1 69 ? -0.895 8.312 -0.747 1 89 69 PHE B C 1
ATOM 1120 O O . PHE B 1 69 ? -1.173 9.141 -1.614 1 89 69 PHE B O 1
ATOM 1127 N N . PRO B 1 70 ? -1.269 8.312 0.54 1 86.56 70 PRO B N 1
ATOM 1128 C CA . PRO B 1 70 ? -2.082 9.469 0.932 1 86.56 70 PRO B CA 1
ATOM 1129 C C . PRO B 1 70 ? -1.275 10.766 1.001 1 86.56 70 PRO B C 1
ATOM 1131 O O . PRO B 1 70 ? -0.055 10.742 0.819 1 86.56 70 PRO B O 1
ATOM 1134 N N . GLN B 1 71 ? -2.021 11.82 1.062 1 72.62 71 GLN B N 1
ATOM 1135 C CA . GLN B 1 71 ? -1.378 13.117 1.233 1 72.62 71 GLN B CA 1
ATOM 1136 C C . GLN B 1 71 ? -0.773 13.258 2.629 1 72.62 71 GLN B C 1
ATOM 1138 O O . GLN B 1 71 ? -1.232 12.609 3.574 1 72.62 71 GLN B O 1
ATOM 1143 N N . LEU B 1 72 ? 0.286 14.086 2.617 1 73.62 72 LEU B N 1
ATOM 1144 C CA . LEU B 1 72 ? 0.939 14.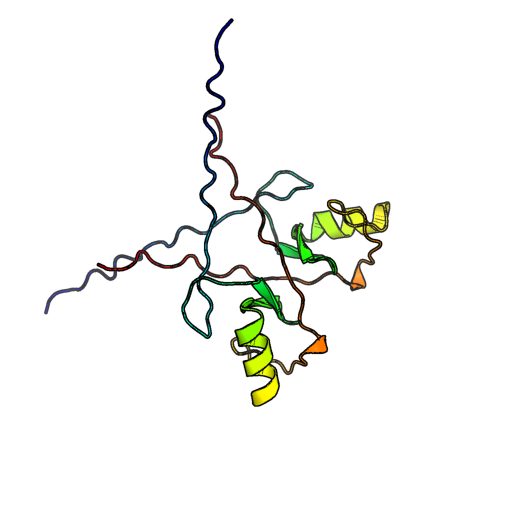344 3.896 1 73.62 72 LEU B CA 1
ATOM 1145 C C . LEU B 1 72 ? 0.021 15.125 4.828 1 73.62 72 LEU B C 1
ATOM 1147 O O . LEU B 1 72 ? -0.857 15.859 4.371 1 73.62 72 LEU B O 1
ATOM 1151 N N . GLN B 1 73 ? 0.094 14.828 6.09 1 69.31 73 GLN B N 1
ATOM 1152 C CA . GLN B 1 73 ? -0.665 15.586 7.082 1 69.31 73 GLN B CA 1
ATOM 1153 C C . GLN B 1 73 ? -0.289 17.062 7.047 1 69.31 73 GLN B C 1
ATOM 1155 O O . GLN B 1 73 ? 0.895 17.406 7.055 1 69.31 73 GLN B O 1
ATOM 1160 N N . PRO B 1 74 ? -1.299 17.969 6.844 1 64.06 74 PRO B N 1
ATOM 1161 C CA . PRO B 1 74 ? -0.97 19.391 6.945 1 64.06 74 PRO B CA 1
ATOM 1162 C C . PRO B 1 74 ? -0.417 19.781 8.32 1 64.06 74 PRO B C 1
ATOM 1164 O O . PRO B 1 74 ? -0.724 19.125 9.312 1 64.06 74 PRO B O 1
ATOM 1167 N N . PRO B 1 75 ? 0.602 20.641 8.289 1 61.78 75 PRO B N 1
ATOM 1168 C CA . PRO B 1 75 ? 1.098 21.078 9.602 1 61.78 75 PRO B CA 1
ATOM 1169 C C . PRO B 1 75 ? -0.024 21.484 10.547 1 61.78 75 PRO B C 1
ATOM 1171 O O . PRO B 1 75 ? -1.062 21.984 10.102 1 61.78 75 PRO B O 1
ATOM 1174 N N . ALA B 1 76 ? 0.064 20.859 11.758 1 58.84 76 ALA B N 1
ATOM 1175 C CA . ALA B 1 76 ? -0.92 21.234 12.773 1 58.84 76 ALA B CA 1
ATOM 1176 C C . ALA B 1 76 ? -1.097 22.75 12.836 1 58.84 76 ALA B C 1
ATOM 1178 O O . ALA B 1 76 ? -0.118 23.5 12.773 1 58.84 76 ALA B O 1
ATOM 1179 N N . SER B 1 77 ? -2.195 23.219 12.125 1 53.09 77 SER B N 1
ATOM 1180 C CA . SER B 1 77 ? -2.387 24.641 12.398 1 53.09 77 SER B CA 1
ATOM 1181 C C . SER B 1 77 ? -2.363 24.922 13.898 1 53.09 77 SER B C 1
ATOM 1183 O O . SER B 1 77 ? -3.061 24.266 14.672 1 53.09 77 SER B O 1
ATOM 1185 N N . SER B 1 78 ? -1.312 25.516 14.469 1 46.31 78 SER B N 1
ATOM 1186 C CA . SER B 1 78 ? -1.36 26.047 15.828 1 46.31 78 SER B CA 1
ATOM 1187 C C . SER B 1 78 ? -2.598 26.922 16.031 1 46.31 78 SER B C 1
ATOM 1189 O O . SER B 1 78 ? -3.064 27.578 15.094 1 46.31 78 SER B O 1
#

Solvent-accessible surface area (backbone atoms only — not comparable to full-atom values): 9440 Å² total; per-residue (Å²): 132,84,77,72,73,76,67,70,70,68,60,64,78,84,58,37,45,14,86,80,81,68,41,75,51,44,68,41,21,26,41,77,87,11,51,60,27,21,40,69,57,49,45,51,44,24,72,74,66,34,29,40,90,84,79,57,49,77,47,56,70,82,52,53,36,58,46,50,82,72,62,55,58,72,74,78,79,126,130,82,77,71,74,74,67,69,69,69,61,63,79,85,61,38,46,14,85,79,81,69,41,74,50,44,68,42,20,25,41,78,87,10,50,59,29,21,41,70,56,48,45,51,44,24,73,73,68,34,28,41,92,84,80,56,50,77,47,55,69,83,50,52,36,56,44,49,82,71,62,57,55,73,73,80,78,126

Radius of gyration: 18.14 Å; Cα contacts (8 Å, |Δi|>4): 261; chains: 2; bounding box: 62×57×29 Å